Protein AF-A0A382RCM5-F1 (afdb_monomer_lite)

pLDDT: mean 87.97, std 15.4, range [29.25, 98.56]

Foldseek 3Di:
DDDDPDPDDPDPQSDDDPDQADAACVRTGDPPDQWGFHDQPNDTATAGPPADDDSDPVVRNVVRVVVLVPFDDQEEAEEGGCRRVSHPDLAPHAYEYCDPRVQVRSVVRPRDRYDNDDLQPDDDDDDQGEYEADDAADRLSVLLNVLVDNHPHYHYDYDPVVRCVVRCVSNPVDDDDDDD

Secondary structure (DSSP, 8-state):
-PPPSSSS-SSGGGS--SSPPPB-TTS-B-SS-SEEEEEETTEEEEEETTS---S-HHHHHHHHHHHHHH--SSSEEEESTTGGGG-S-TTT-EEEES-HHHHHHHHHTT---EEE--TTTPPPP--SSEEEEE-SS--HHHHHHHHTSS---EEEE-S-HHHHHHHHTT-TT-------

Sequence (180 aa):
MIKSNTNYYLHNLLKPIKGNKILDYRFRTRIDEKYIPQYFNNNIVFQSFASFQQNNLKLSKLIRKFVKNNIKTNSIQAFGGESYLYSDNKKDTLCYSNSQSILSDIKYNGYENIKKVDYNKEKFFFTNDDIVLNLSKLNQNLIKQINNSCVNRIIIINCHHKDFWKKIKLLTNFKLMKRE

Structure (mmCIF, N/CA/C/O backbone):
data_AF-A0A382RCM5-F1
#
_entry.id   AF-A0A382RCM5-F1
#
loop_
_atom_site.group_PDB
_atom_site.id
_atom_site.type_symbol
_atom_site.label_atom_id
_atom_site.label_alt_id
_atom_site.label_comp_id
_atom_site.label_asym_id
_atom_site.label_entity_id
_atom_site.label_seq_id
_atom_site.pdbx_PDB_ins_code
_atom_site.Cartn_x
_atom_site.Cartn_y
_atom_site.Cartn_z
_atom_site.occupancy
_atom_site.B_iso_or_equiv
_atom_site.auth_seq_id
_atom_site.auth_comp_id
_atom_site.auth_asym_id
_atom_site.auth_atom_id
_atom_site.pdbx_PDB_model_num
ATOM 1 N N . MET A 1 1 ? 10.427 -20.084 -14.647 1.00 34.59 1 MET A N 1
ATOM 2 C CA . MET A 1 1 ? 11.791 -19.988 -15.203 1.00 34.59 1 MET A CA 1
ATOM 3 C C . MET A 1 1 ? 11.710 -20.444 -16.650 1.00 34.59 1 MET A C 1
ATOM 5 O O . MET A 1 1 ? 11.452 -21.617 -16.866 1.00 34.59 1 MET A O 1
ATOM 9 N N . ILE A 1 2 ? 11.796 -19.529 -17.617 1.00 30.45 2 ILE A N 1
ATOM 10 C CA . ILE A 1 2 ? 11.789 -19.890 -19.044 1.00 30.45 2 ILE A CA 1
ATOM 11 C C . ILE A 1 2 ? 13.244 -20.183 -19.420 1.00 30.45 2 ILE A C 1
ATOM 13 O O . ILE A 1 2 ? 14.091 -19.302 -19.282 1.00 30.45 2 ILE A O 1
ATOM 17 N N . LYS A 1 3 ? 13.546 -21.425 -19.809 1.00 29.25 3 LYS A N 1
ATOM 18 C CA . LYS A 1 3 ? 14.849 -21.800 -20.375 1.00 29.25 3 LYS A CA 1
ATOM 19 C C . LYS A 1 3 ? 14.771 -21.630 -21.894 1.00 29.25 3 LYS A C 1
ATOM 21 O O . LYS A 1 3 ? 13.837 -22.122 -22.516 1.00 29.25 3 LYS A O 1
ATOM 26 N N . SER A 1 4 ? 15.727 -20.900 -22.459 1.00 39.72 4 SER A N 1
ATOM 27 C CA . SER A 1 4 ? 15.957 -20.814 -23.904 1.00 39.72 4 SER A CA 1
ATOM 28 C C . SER A 1 4 ? 16.704 -22.068 -24.365 1.00 39.72 4 SER A C 1
ATOM 30 O O . SER A 1 4 ? 17.668 -22.457 -23.709 1.00 39.72 4 SER A O 1
ATOM 32 N N . ASN A 1 5 ? 16.282 -22.670 -25.482 1.00 44.03 5 ASN A N 1
ATOM 33 C CA . ASN A 1 5 ? 16.945 -23.823 -26.111 1.00 44.03 5 ASN A CA 1
ATOM 34 C C . ASN A 1 5 ? 18.168 -23.442 -26.965 1.00 44.03 5 ASN A C 1
ATOM 36 O O . ASN A 1 5 ? 18.802 -24.312 -27.553 1.00 44.03 5 ASN A O 1
ATOM 40 N N . THR A 1 6 ? 18.517 -22.158 -27.045 1.00 46.00 6 THR A N 1
ATOM 41 C CA . THR A 1 6 ? 19.684 -21.680 -27.793 1.00 46.00 6 THR A CA 1
ATOM 42 C C . THR A 1 6 ? 20.693 -21.025 -26.854 1.00 46.00 6 THR A C 1
ATOM 44 O O . THR A 1 6 ? 20.324 -20.168 -26.048 1.00 46.00 6 THR A O 1
ATOM 47 N N . ASN A 1 7 ? 21.976 -21.380 -27.005 1.00 49.25 7 ASN A N 1
ATOM 48 C CA . ASN A 1 7 ? 23.118 -20.797 -26.277 1.00 49.25 7 ASN A CA 1
ATOM 49 C C . ASN A 1 7 ? 23.446 -19.344 -26.685 1.00 49.25 7 ASN A C 1
ATOM 51 O O . ASN A 1 7 ? 24.403 -18.760 -26.181 1.00 49.25 7 ASN A O 1
ATOM 55 N N . TYR A 1 8 ? 22.660 -18.743 -27.581 1.00 48.12 8 TYR A N 1
ATOM 56 C CA . TYR A 1 8 ? 22.868 -17.387 -28.076 1.00 48.12 8 TYR A CA 1
ATOM 57 C C . TYR A 1 8 ? 21.843 -16.420 -27.481 1.00 48.12 8 TYR A C 1
ATOM 59 O O . TYR A 1 8 ? 20.631 -16.614 -27.591 1.00 48.12 8 TYR A O 1
ATOM 67 N N . TYR A 1 9 ? 22.339 -15.344 -26.868 1.00 52.31 9 TYR A N 1
ATOM 68 C CA . TYR A 1 9 ? 21.513 -14.224 -26.427 1.00 52.31 9 TYR A CA 1
ATOM 69 C C . TYR A 1 9 ? 21.199 -13.341 -27.637 1.00 52.31 9 TYR A C 1
ATOM 71 O O . TYR A 1 9 ? 21.994 -12.482 -28.002 1.00 52.31 9 TYR A O 1
ATOM 79 N N . LEU A 1 10 ? 20.033 -13.554 -28.251 1.00 56.31 10 LEU A N 1
ATOM 80 C CA . LEU A 1 10 ? 19.574 -12.839 -29.454 1.00 56.31 10 LEU A CA 1
ATOM 81 C C . LEU A 1 10 ? 19.446 -11.313 -29.274 1.00 56.31 10 LEU A C 1
ATOM 83 O O . LEU A 1 10 ? 19.325 -10.586 -30.251 1.00 56.31 10 LEU A O 1
ATOM 87 N N . HIS A 1 11 ? 19.456 -10.808 -28.036 1.00 59.81 11 HIS A N 1
ATOM 88 C CA . HIS A 1 11 ? 19.346 -9.381 -27.750 1.00 59.81 11 HIS A CA 1
ATOM 89 C C . HIS A 1 11 ? 20.005 -9.035 -26.407 1.00 59.81 11 HIS A C 1
ATOM 91 O O . HIS A 1 11 ? 19.917 -9.815 -25.456 1.00 59.81 11 HIS A O 1
ATOM 97 N N . ASN A 1 12 ? 20.601 -7.841 -26.276 1.00 61.66 12 ASN A N 1
ATOM 98 C CA . ASN A 1 12 ? 21.231 -7.391 -25.020 1.00 61.66 12 ASN A CA 1
ATOM 99 C C . ASN A 1 12 ? 20.261 -7.421 -23.819 1.00 61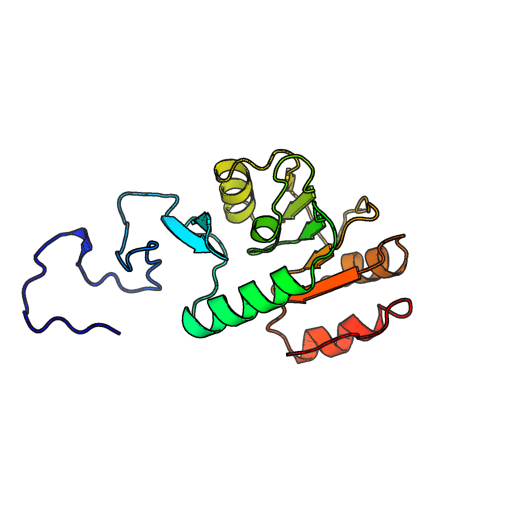.66 12 ASN A C 1
ATOM 101 O O . ASN A 1 12 ? 20.674 -7.738 -22.707 1.00 61.66 12 ASN A O 1
ATOM 105 N N . LEU A 1 13 ? 18.963 -7.189 -24.058 1.00 52.31 13 LEU A N 1
ATOM 106 C CA . LEU A 1 13 ? 17.892 -7.274 -23.046 1.00 52.31 13 LEU A CA 1
ATOM 107 C C . LEU A 1 13 ? 17.606 -8.711 -22.550 1.00 52.31 13 LEU A C 1
ATOM 109 O O . LEU A 1 13 ? 16.954 -8.891 -21.524 1.00 52.31 13 LEU A O 1
ATOM 113 N N . LEU A 1 14 ? 18.074 -9.739 -23.266 1.00 51.38 14 LEU A N 1
ATOM 114 C CA . LEU A 1 14 ? 17.893 -11.156 -22.920 1.00 51.38 14 LEU A CA 1
ATOM 115 C C . LEU A 1 14 ? 19.098 -11.742 -22.173 1.00 51.38 14 LEU A C 1
ATOM 117 O O . LEU A 1 14 ? 19.063 -12.910 -21.777 1.00 51.38 14 LEU A O 1
ATOM 121 N N . LYS A 1 15 ? 20.153 -10.947 -21.939 1.00 57.34 15 LYS A N 1
ATOM 122 C CA . LYS A 1 15 ? 21.323 -11.398 -21.180 1.00 57.34 15 LYS A CA 1
ATOM 123 C C . LYS A 1 15 ? 20.921 -11.816 -19.749 1.00 57.34 15 LYS A C 1
ATOM 125 O O . LYS A 1 15 ? 20.072 -11.186 -19.098 1.00 57.34 15 LYS A O 1
ATOM 130 N N . PRO A 1 16 ? 21.494 -12.901 -19.210 1.00 52.50 16 PRO A N 1
ATOM 131 C CA . PRO A 1 16 ? 21.267 -13.330 -17.842 1.00 52.50 16 PRO A CA 1
ATOM 132 C C . PRO A 1 16 ? 21.998 -12.379 -16.900 1.00 52.50 16 PRO A C 1
ATOM 134 O O . PRO A 1 16 ? 23.180 -12.522 -16.616 1.00 52.50 16 PRO A O 1
ATOM 137 N N . ILE A 1 17 ? 21.273 -11.383 -16.411 1.00 57.94 17 ILE A N 1
ATOM 138 C CA . ILE A 1 17 ? 21.715 -10.555 -15.294 1.00 57.94 17 ILE A CA 1
ATOM 139 C C . ILE A 1 17 ? 21.504 -11.367 -14.013 1.00 57.94 17 ILE A C 1
ATOM 141 O O . ILE A 1 17 ? 20.403 -11.878 -13.786 1.00 57.94 17 ILE A O 1
ATOM 145 N N . LYS A 1 18 ? 22.556 -11.512 -13.199 1.00 50.28 18 LYS A N 1
ATOM 146 C CA . LYS A 1 18 ? 22.451 -12.086 -11.851 1.00 50.28 18 LYS A CA 1
ATOM 147 C C . LYS A 1 18 ? 21.672 -11.110 -10.960 1.00 50.28 18 LYS A C 1
ATOM 149 O O . LYS A 1 18 ? 22.053 -9.951 -10.854 1.00 50.28 18 LYS A O 1
ATOM 154 N N . GLY A 1 19 ? 20.603 -11.585 -10.323 1.00 55.69 19 GLY A N 1
ATOM 155 C CA . GLY A 1 19 ? 19.758 -10.797 -9.418 1.00 55.69 19 GLY A CA 1
ATOM 156 C C . GLY A 1 19 ? 18.265 -11.004 -9.674 1.00 55.69 19 GLY A C 1
ATOM 157 O O . GLY A 1 19 ? 17.874 -11.702 -10.612 1.00 55.69 19 GLY A O 1
ATOM 158 N N . ASN A 1 20 ? 17.417 -10.401 -8.836 1.00 53.75 20 ASN A N 1
ATOM 159 C CA . ASN A 1 20 ? 15.980 -10.351 -9.105 1.00 53.75 20 ASN A CA 1
ATOM 160 C C . ASN A 1 20 ? 15.766 -9.610 -10.425 1.00 53.75 20 ASN A C 1
ATOM 162 O O . ASN A 1 20 ? 16.287 -8.518 -10.595 1.00 53.75 20 ASN A O 1
ATOM 166 N N . LYS A 1 21 ? 15.025 -10.192 -11.367 1.00 64.94 21 LYS A N 1
ATOM 167 C CA . LYS A 1 21 ? 14.633 -9.500 -12.597 1.00 64.94 21 LYS A CA 1
ATOM 168 C C . LYS A 1 21 ? 13.213 -9.003 -12.425 1.00 64.94 21 LYS A C 1
ATOM 170 O O . LYS A 1 21 ? 12.312 -9.807 -12.190 1.00 64.94 21 LYS A O 1
ATOM 175 N N . ILE A 1 22 ? 13.015 -7.702 -12.580 1.00 68.25 22 ILE A N 1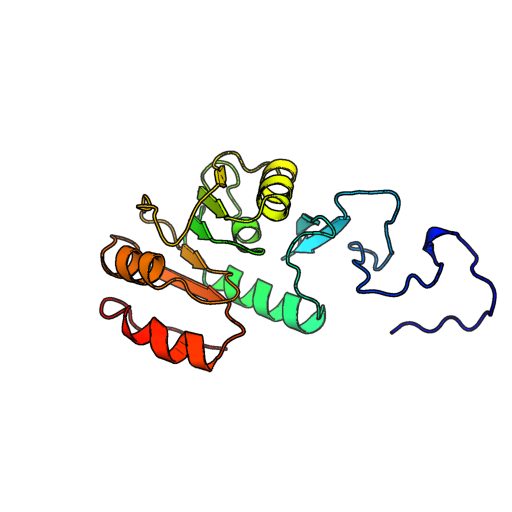
ATOM 176 C CA . ILE A 1 22 ? 11.669 -7.178 -12.761 1.00 68.25 22 ILE A CA 1
ATOM 177 C C . ILE A 1 22 ? 11.304 -7.387 -14.213 1.00 68.25 22 ILE A C 1
ATOM 179 O O . ILE A 1 22 ? 12.046 -7.010 -15.122 1.00 68.25 22 ILE A O 1
ATOM 183 N N . LEU A 1 23 ? 10.169 -8.040 -14.403 1.00 74.38 23 LEU A N 1
ATOM 184 C CA . LEU A 1 23 ? 9.604 -8.254 -15.713 1.00 74.38 23 LEU A CA 1
ATOM 185 C C . LEU A 1 23 ? 8.510 -7.224 -15.954 1.00 74.38 23 LEU A C 1
ATOM 187 O O . LEU A 1 23 ? 7.740 -6.906 -15.047 1.00 74.38 23 LEU A O 1
ATOM 191 N N . ASP A 1 24 ? 8.438 -6.729 -17.181 1.00 79.56 24 ASP A N 1
ATOM 192 C CA . ASP A 1 24 ? 7.311 -5.923 -17.610 1.00 79.56 24 ASP A CA 1
ATOM 193 C C . ASP A 1 24 ? 6.030 -6.769 -17.748 1.00 79.56 24 ASP A C 1
ATOM 195 O O . ASP A 1 24 ? 6.028 -7.997 -17.604 1.00 79.56 24 ASP A O 1
ATOM 199 N N . TYR A 1 25 ? 4.916 -6.113 -18.065 1.00 80.62 25 TYR A N 1
ATOM 200 C CA . TYR A 1 25 ? 3.615 -6.750 -18.291 1.00 80.62 25 TYR A CA 1
ATOM 201 C C . TYR A 1 25 ? 3.598 -7.790 -19.434 1.00 80.62 25 TYR A C 1
ATOM 203 O O . TYR A 1 25 ? 2.629 -8.540 -19.549 1.00 80.62 25 TYR A O 1
ATOM 211 N N . ARG A 1 26 ? 4.656 -7.868 -20.258 1.00 82.44 26 ARG A N 1
ATOM 212 C CA . ARG A 1 26 ? 4.872 -8.879 -21.312 1.00 82.44 26 ARG A CA 1
ATOM 213 C C . ARG A 1 26 ? 5.953 -9.901 -20.945 1.00 82.44 26 ARG A C 1
ATOM 215 O O . ARG A 1 26 ? 6.421 -10.633 -21.813 1.00 82.44 26 ARG A O 1
ATOM 222 N N . PHE A 1 27 ? 6.359 -9.959 -19.680 1.00 75.31 27 PHE A N 1
ATOM 223 C CA . PHE A 1 27 ? 7.406 -10.845 -19.170 1.00 75.31 27 PHE A CA 1
ATOM 224 C C . PHE A 1 27 ? 8.818 -10.566 -19.714 1.00 75.31 27 PHE A C 1
ATOM 226 O O . PHE A 1 27 ? 9.660 -11.466 -19.745 1.00 75.31 27 PHE A O 1
ATOM 233 N N . ARG A 1 28 ? 9.104 -9.323 -20.117 1.00 76.62 28 ARG A N 1
ATOM 234 C CA . ARG A 1 28 ? 10.414 -8.899 -20.640 1.00 76.62 28 ARG A CA 1
ATOM 235 C C . ARG A 1 28 ? 11.222 -8.176 -19.571 1.00 76.62 28 ARG A C 1
ATOM 237 O O . ARG A 1 28 ? 10.673 -7.447 -18.754 1.00 76.62 28 ARG A O 1
ATOM 244 N N . THR A 1 29 ? 12.542 -8.335 -19.594 1.00 72.50 29 THR A N 1
ATOM 245 C CA . THR A 1 29 ? 13.438 -7.511 -18.772 1.00 72.50 29 THR A CA 1
ATOM 246 C C . THR A 1 29 ? 13.661 -6.166 -19.461 1.00 72.50 29 THR A C 1
ATOM 248 O O . THR A 1 29 ? 14.056 -6.127 -20.625 1.00 72.50 29 THR A O 1
ATOM 251 N N . ARG A 1 30 ? 13.412 -5.072 -18.740 1.00 71.19 30 ARG A N 1
ATOM 252 C CA . ARG A 1 30 ? 13.645 -3.695 -19.191 1.00 71.19 30 ARG A CA 1
ATOM 253 C C . ARG A 1 30 ? 14.838 -3.149 -18.408 1.00 71.19 30 ARG A C 1
ATOM 255 O O . ARG A 1 30 ? 14.725 -2.918 -17.210 1.00 71.19 30 ARG A O 1
ATOM 262 N N . ILE A 1 31 ? 15.999 -3.059 -19.051 1.00 70.38 31 ILE A N 1
ATOM 263 C CA . ILE A 1 31 ? 17.223 -2.466 -18.460 1.00 70.38 31 ILE A CA 1
ATOM 264 C C . ILE A 1 31 ? 17.450 -1.027 -18.927 1.00 70.38 31 ILE A C 1
ATOM 266 O O . ILE A 1 31 ? 18.301 -0.325 -18.397 1.00 70.38 31 ILE A O 1
ATOM 270 N N . ASP A 1 32 ? 16.687 -0.623 -19.933 1.00 74.94 32 ASP A N 1
ATOM 271 C CA . ASP A 1 32 ? 16.645 0.685 -20.568 1.00 74.94 32 ASP A CA 1
ATOM 272 C C . ASP A 1 32 ? 15.754 1.682 -19.814 1.00 74.94 32 ASP A C 1
ATOM 274 O O . ASP A 1 32 ? 15.850 2.886 -20.029 1.00 74.94 32 ASP A O 1
ATOM 278 N N . GLU A 1 33 ? 14.904 1.199 -18.906 1.00 80.00 33 GLU A N 1
ATOM 279 C CA . GLU A 1 33 ? 13.921 2.019 -18.205 1.00 80.00 33 GLU A CA 1
ATOM 280 C C . GLU A 1 33 ? 14.109 1.954 -16.692 1.00 80.00 33 GLU A C 1
ATOM 282 O O . GLU A 1 33 ? 14.311 0.892 -16.105 1.00 80.00 33 GLU A O 1
ATOM 287 N N . LYS A 1 34 ? 13.980 3.110 -16.033 1.00 86.44 34 LYS A N 1
ATOM 288 C CA . LYS A 1 34 ? 13.948 3.180 -14.568 1.00 86.44 34 LYS A CA 1
ATOM 289 C C . LYS A 1 34 ? 12.629 2.654 -13.999 1.00 86.44 34 LYS A C 1
ATOM 291 O O . LYS A 1 34 ? 12.639 2.020 -12.946 1.00 86.44 34 LYS A O 1
ATOM 296 N N . TYR A 1 35 ? 11.512 2.950 -14.665 1.00 90.81 35 TYR A N 1
ATOM 297 C CA . TYR A 1 35 ? 10.160 2.609 -14.229 1.00 90.81 35 TYR A CA 1
ATOM 298 C C . TYR A 1 35 ? 9.587 1.528 -15.137 1.00 90.81 35 TYR A C 1
ATOM 300 O O . TYR A 1 35 ? 9.300 1.779 -16.303 1.00 90.81 35 TYR A O 1
ATOM 308 N N . ILE A 1 36 ? 9.431 0.320 -14.604 1.00 89.75 36 ILE A N 1
ATOM 309 C CA . ILE A 1 36 ? 9.037 -0.844 -15.390 1.00 89.75 36 ILE A CA 1
ATOM 310 C C . ILE A 1 36 ? 7.512 -0.973 -15.376 1.00 89.75 36 ILE A C 1
ATOM 312 O O . ILE A 1 36 ? 6.932 -1.020 -14.285 1.00 89.75 36 ILE A O 1
ATOM 316 N N . PRO A 1 37 ? 6.846 -1.051 -16.544 1.00 91.00 37 PRO A N 1
ATOM 317 C CA . PRO A 1 37 ? 5.400 -1.207 -16.605 1.00 91.00 37 PRO A CA 1
ATOM 318 C C . PRO A 1 37 ? 4.987 -2.626 -16.203 1.00 91.00 37 PRO A C 1
ATOM 320 O O . PRO A 1 37 ? 5.420 -3.604 -16.809 1.00 91.00 37 PRO A O 1
ATOM 323 N N . GLN A 1 38 ? 4.107 -2.753 -15.217 1.00 88.56 38 GLN A N 1
ATOM 324 C CA . GLN A 1 38 ? 3.618 -4.010 -14.659 1.00 88.56 38 GLN A CA 1
ATOM 325 C C . GLN A 1 38 ? 2.100 -4.083 -14.673 1.00 88.56 38 GLN A C 1
ATOM 327 O O . GLN A 1 38 ? 1.409 -3.071 -14.628 1.00 88.56 38 GLN A O 1
ATOM 332 N N . TYR A 1 39 ? 1.583 -5.310 -14.670 1.00 89.75 39 TYR A N 1
ATOM 333 C CA . TYR A 1 39 ? 0.155 -5.557 -14.534 1.00 89.75 39 TYR A CA 1
ATOM 334 C C . TYR A 1 39 ? -0.258 -5.584 -13.058 1.00 89.75 39 TYR A C 1
ATOM 336 O O 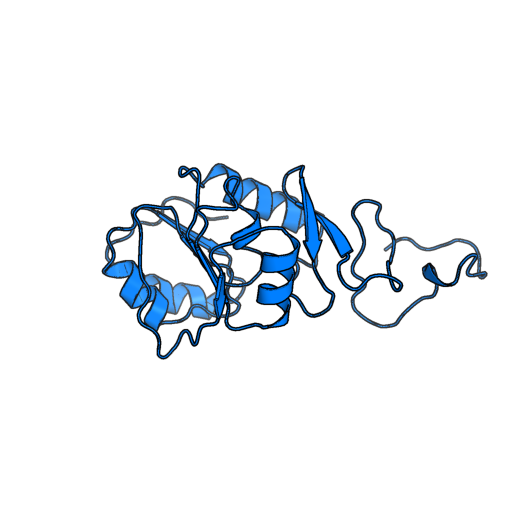. TYR A 1 39 ? 0.238 -6.407 -12.279 1.00 89.75 39 TYR A O 1
ATOM 344 N N . PHE A 1 40 ? -1.205 -4.732 -12.680 1.00 92.62 40 PHE A N 1
ATOM 345 C CA . PHE A 1 40 ? -1.756 -4.638 -11.332 1.00 92.62 40 PHE A CA 1
ATOM 346 C C . PHE A 1 40 ? -3.278 -4.499 -11.410 1.00 92.62 40 PHE A C 1
ATOM 348 O O . PHE A 1 40 ? -3.776 -3.464 -11.833 1.00 92.62 40 PHE A O 1
ATOM 355 N N . ASN A 1 41 ? -4.020 -5.548 -11.033 1.00 91.19 41 ASN A N 1
ATOM 356 C CA . ASN A 1 41 ? -5.491 -5.581 -11.086 1.00 91.19 41 ASN A CA 1
ATOM 357 C C . ASN A 1 41 ? -6.077 -5.004 -12.386 1.00 91.19 41 ASN A C 1
ATOM 359 O O . ASN A 1 41 ? -6.885 -4.086 -12.363 1.00 91.19 41 ASN A O 1
ATOM 363 N N . ASN A 1 42 ? -5.650 -5.551 -13.519 1.00 87.44 42 ASN A N 1
ATOM 364 C CA . ASN A 1 42 ? -6.061 -5.133 -14.859 1.00 87.44 42 ASN A CA 1
ATOM 365 C C . ASN A 1 42 ? -5.552 -3.774 -15.353 1.00 87.44 42 ASN A C 1
ATOM 367 O O . ASN A 1 42 ? -5.788 -3.435 -16.509 1.00 87.44 42 ASN A O 1
ATOM 371 N N . ASN A 1 43 ? -4.761 -3.065 -14.548 1.00 90.81 43 ASN A N 1
ATOM 372 C CA . ASN A 1 43 ? -4.138 -1.800 -14.918 1.00 90.81 43 ASN A CA 1
ATOM 373 C C . ASN A 1 43 ? -2.642 -1.963 -15.191 1.00 90.81 43 ASN A C 1
ATOM 375 O O . ASN A 1 43 ? -1.975 -2.825 -14.611 1.00 90.81 43 ASN A O 1
ATOM 379 N N . ILE A 1 44 ? -2.107 -1.099 -16.055 1.00 92.12 44 ILE A N 1
ATOM 380 C CA . ILE A 1 44 ? -0.661 -0.927 -16.206 1.00 92.12 44 ILE A CA 1
ATOM 381 C C . ILE A 1 44 ? -0.204 0.132 -15.205 1.00 92.12 44 ILE A C 1
ATOM 383 O O . ILE A 1 44 ? -0.722 1.247 -15.182 1.00 92.12 44 ILE A O 1
ATOM 387 N N . VAL A 1 45 ? 0.769 -0.238 -14.381 1.00 93.88 45 VAL A N 1
ATOM 388 C CA . VAL A 1 45 ? 1.380 0.614 -13.356 1.00 93.88 45 VAL A CA 1
ATOM 389 C C . VAL A 1 45 ? 2.888 0.580 -13.516 1.00 93.88 45 VAL A C 1
ATOM 391 O O . VAL A 1 45 ? 3.428 -0.356 -14.094 1.00 93.88 45 VAL A O 1
ATOM 394 N N . PHE A 1 46 ? 3.587 1.574 -12.997 1.00 93.69 46 PHE A N 1
ATOM 395 C CA . PHE A 1 46 ? 5.017 1.735 -13.232 1.00 93.69 46 PHE A CA 1
ATOM 396 C C . PHE A 1 46 ? 5.790 1.645 -11.920 1.00 93.69 46 PHE A C 1
ATOM 398 O O . PHE A 1 46 ? 5.546 2.422 -11.002 1.00 93.69 46 PHE A O 1
ATOM 405 N N . GLN A 1 47 ? 6.719 0.698 -11.808 1.00 92.06 47 GLN A N 1
ATOM 406 C CA . GLN A 1 47 ? 7.491 0.492 -10.578 1.00 92.06 47 GLN A CA 1
ATOM 407 C C . GLN A 1 47 ? 8.980 0.404 -10.881 1.00 92.06 47 GLN A C 1
ATOM 409 O O . GLN A 1 47 ? 9.391 -0.224 -11.858 1.00 92.06 47 GLN A O 1
ATOM 414 N N . SER A 1 48 ? 9.802 1.013 -10.034 1.00 89.88 48 SER A N 1
ATOM 415 C CA . SER A 1 48 ? 11.253 0.991 -10.199 1.00 89.88 48 SER A CA 1
ATOM 416 C C . SER A 1 48 ? 11.905 -0.206 -9.518 1.00 89.88 48 SER A C 1
ATOM 418 O O . SER A 1 48 ? 11.345 -0.828 -8.612 1.00 89.88 48 SER A O 1
ATOM 420 N N . PHE A 1 49 ? 13.131 -0.521 -9.942 1.00 84.06 49 PHE A N 1
ATOM 421 C CA . PHE A 1 49 ? 13.892 -1.649 -9.398 1.00 84.06 49 PHE A CA 1
ATOM 422 C C . PHE A 1 49 ? 14.191 -1.558 -7.908 1.00 84.06 49 PHE A C 1
ATOM 424 O O . PHE A 1 49 ? 14.233 -2.566 -7.210 1.00 84.06 49 PHE A O 1
ATOM 431 N N . ALA A 1 50 ? 14.353 -0.338 -7.413 1.00 85.56 50 ALA A N 1
ATOM 432 C CA . ALA A 1 50 ? 14.624 -0.076 -6.010 1.00 85.56 50 ALA A CA 1
ATOM 433 C C . ALA A 1 50 ? 13.366 -0.124 -5.121 1.00 85.56 50 ALA A C 1
ATOM 435 O O . ALA A 1 50 ? 13.468 0.087 -3.910 1.00 85.56 50 ALA A O 1
ATOM 436 N N . SER A 1 51 ? 12.178 -0.337 -5.687 1.00 87.38 51 SER A N 1
ATOM 437 C CA . SER A 1 51 ? 10.925 -0.395 -4.932 1.00 87.38 51 SER A CA 1
ATOM 438 C C . SER A 1 51 ? 10.544 -1.820 -4.560 1.00 87.38 51 SER A C 1
ATOM 440 O O . SER A 1 51 ? 10.876 -2.780 -5.251 1.00 87.38 51 SER A O 1
ATOM 442 N N . PHE A 1 52 ? 9.803 -1.956 -3.458 1.00 85.56 52 PHE A N 1
ATOM 443 C CA . PHE A 1 52 ? 9.218 -3.237 -3.078 1.00 85.56 52 PHE A CA 1
ATOM 444 C C . PHE A 1 52 ? 8.230 -3.714 -4.145 1.00 85.56 52 PHE A C 1
ATOM 446 O O . PHE A 1 52 ? 7.380 -2.943 -4.596 1.00 85.56 52 PHE A O 1
ATOM 453 N N . GLN A 1 53 ? 8.324 -4.997 -4.492 1.00 82.75 53 GLN A N 1
ATOM 454 C CA . GLN A 1 53 ? 7.444 -5.657 -5.446 1.00 82.75 53 GLN A CA 1
ATOM 455 C C . GLN A 1 53 ? 7.172 -7.088 -5.006 1.00 82.75 53 GLN A C 1
ATOM 457 O O . GLN A 1 53 ? 8.047 -7.766 -4.456 1.00 82.75 53 GLN A O 1
ATOM 462 N N . GLN A 1 54 ? 5.965 -7.567 -5.288 1.00 83.69 54 GLN A N 1
ATOM 463 C CA . GLN A 1 54 ? 5.643 -8.975 -5.083 1.00 83.69 54 GLN A CA 1
ATOM 464 C C . GLN A 1 54 ? 6.449 -9.846 -6.059 1.00 83.69 54 GLN A C 1
ATOM 466 O O . GLN A 1 54 ? 6.330 -9.712 -7.276 1.00 83.69 54 GLN A O 1
ATOM 471 N N . ASN A 1 55 ? 7.255 -10.767 -5.532 1.00 81.69 55 ASN A N 1
ATOM 472 C CA . ASN A 1 55 ? 8.183 -11.575 -6.333 1.00 81.69 55 ASN A CA 1
ATOM 473 C C . ASN A 1 55 ? 7.536 -12.807 -6.997 1.00 81.69 55 ASN A C 1
ATOM 475 O O . ASN A 1 55 ? 8.119 -13.396 -7.908 1.00 81.69 55 ASN A O 1
ATOM 479 N N . ASN A 1 56 ? 6.339 -13.209 -6.562 1.00 84.81 56 ASN A N 1
ATOM 480 C CA . ASN A 1 56 ? 5.604 -14.339 -7.120 1.00 84.81 56 ASN A CA 1
ATOM 481 C C . ASN A 1 56 ? 4.367 -13.849 -7.875 1.00 84.81 56 ASN A C 1
ATOM 483 O O . ASN A 1 56 ? 3.399 -13.411 -7.264 1.00 84.81 56 ASN A O 1
ATOM 487 N N . LEU A 1 57 ? 4.376 -13.978 -9.203 1.00 82.31 57 LEU A N 1
ATOM 488 C CA . LEU A 1 57 ? 3.306 -13.486 -10.077 1.00 82.31 57 LEU A CA 1
ATOM 489 C C . LEU A 1 57 ? 1.928 -14.110 -9.801 1.00 82.31 57 LEU A C 1
ATOM 491 O O . LEU A 1 57 ? 0.906 -13.438 -9.923 1.00 82.31 57 LEU A O 1
ATOM 495 N N . LYS A 1 58 ? 1.874 -15.412 -9.498 1.00 86.94 58 LYS A N 1
ATOM 496 C CA . LYS A 1 58 ? 0.595 -16.100 -9.272 1.00 86.94 58 LYS A CA 1
ATOM 497 C C . LYS A 1 58 ? -0.019 -15.636 -7.954 1.00 86.94 58 LYS A C 1
ATOM 499 O O . LYS A 1 58 ? -1.176 -15.231 -7.932 1.00 86.94 58 LYS A O 1
ATOM 504 N N . LEU A 1 59 ? 0.782 -15.631 -6.887 1.00 89.44 59 LEU A N 1
ATOM 505 C CA . LEU A 1 59 ? 0.347 -15.170 -5.568 1.00 89.44 59 LEU A CA 1
ATOM 506 C C . LEU A 1 59 ? 0.043 -13.672 -5.563 1.00 89.44 59 LEU A C 1
ATOM 508 O O . LEU A 1 59 ? -0.951 -13.263 -4.974 1.00 89.44 59 LEU A O 1
ATOM 512 N N . SER A 1 60 ? 0.833 -12.858 -6.267 1.00 90.25 60 SER A N 1
ATOM 513 C CA . SER A 1 60 ? 0.597 -11.416 -6.337 1.00 90.25 60 SER A CA 1
ATOM 514 C C . SER A 1 60 ? -0.758 -11.100 -6.958 1.00 90.25 60 SER A C 1
ATOM 516 O O . SER A 1 60 ? -1.473 -10.261 -6.426 1.00 90.25 60 SER A O 1
ATOM 518 N N . LYS A 1 61 ? -1.171 -11.809 -8.016 1.00 91.62 61 LYS A N 1
ATOM 519 C CA . LYS A 1 61 ? -2.512 -11.651 -8.604 1.00 91.62 61 LYS A CA 1
ATOM 520 C C . LYS A 1 61 ? -3.628 -11.984 -7.610 1.00 91.62 61 LYS A C 1
ATOM 522 O O . LYS A 1 61 ? -4.614 -11.255 -7.561 1.00 91.62 61 LYS A O 1
ATOM 527 N N . LEU A 1 62 ? -3.468 -13.045 -6.815 1.00 94.19 62 LEU A N 1
ATOM 528 C CA . LEU A 1 62 ? -4.452 -13.436 -5.800 1.00 94.19 62 LEU A CA 1
ATOM 529 C C . LEU A 1 62 ? -4.539 -12.401 -4.675 1.00 94.19 62 LEU A C 1
ATOM 531 O O . LEU A 1 62 ? -5.622 -11.880 -4.422 1.00 94.19 62 LEU A O 1
ATOM 535 N N . ILE A 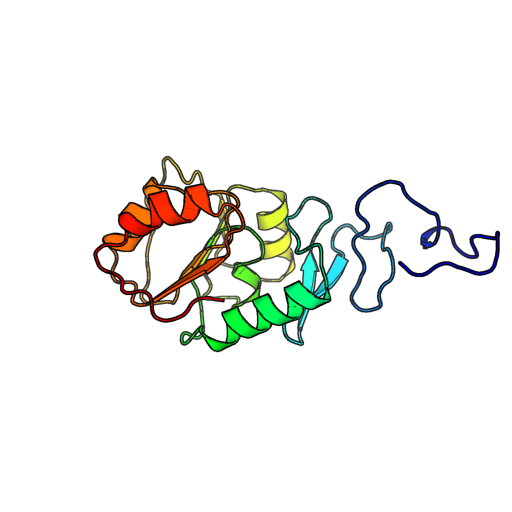1 63 ? -3.397 -12.026 -4.086 1.00 94.62 63 ILE A N 1
ATOM 536 C CA . ILE A 1 63 ? -3.319 -11.000 -3.034 1.00 94.62 63 ILE A CA 1
ATOM 537 C C . ILE A 1 63 ? -3.918 -9.689 -3.541 1.00 94.62 63 ILE A C 1
ATOM 539 O O . ILE A 1 63 ? -4.755 -9.085 -2.871 1.00 94.62 63 ILE A O 1
ATOM 543 N N . ARG A 1 64 ? -3.526 -9.257 -4.745 1.00 95.62 64 ARG A N 1
ATOM 544 C CA . ARG A 1 64 ? -3.969 -7.975 -5.290 1.00 95.62 64 ARG A CA 1
ATOM 545 C C . ARG A 1 64 ? -5.480 -7.954 -5.536 1.00 95.62 64 ARG A C 1
ATOM 547 O O . ARG A 1 64 ? -6.135 -6.965 -5.198 1.00 95.62 64 ARG A O 1
ATOM 554 N N . LYS A 1 65 ? -6.044 -9.047 -6.062 1.00 95.69 65 LYS A N 1
ATOM 555 C CA . LYS A 1 65 ? -7.494 -9.200 -6.250 1.00 95.69 65 LYS A CA 1
ATOM 556 C C . LYS A 1 65 ? -8.230 -9.228 -4.909 1.00 95.69 65 LYS A C 1
ATOM 558 O O . LYS A 1 65 ? -9.243 -8.549 -4.759 1.00 95.69 65 LYS A O 1
ATOM 563 N N . PHE A 1 66 ? -7.710 -9.970 -3.931 1.00 96.19 66 PHE A N 1
ATOM 564 C CA . PHE A 1 66 ? -8.293 -10.054 -2.593 1.00 96.19 66 PHE A CA 1
ATOM 565 C C . PHE A 1 66 ? -8.353 -8.682 -1.917 1.00 96.19 66 PHE A C 1
ATOM 567 O O . PHE A 1 66 ? -9.415 -8.272 -1.452 1.00 96.19 66 PHE A O 1
ATOM 574 N N . VAL A 1 67 ? -7.242 -7.941 -1.904 1.00 97.12 67 VAL A N 1
ATOM 575 C CA . VAL A 1 67 ? -7.184 -6.597 -1.308 1.00 97.12 67 VAL A CA 1
ATOM 576 C C . VAL A 1 67 ? -8.182 -5.671 -1.996 1.00 97.12 67 VAL A C 1
ATOM 578 O O . VAL A 1 67 ? -9.008 -5.063 -1.317 1.00 97.12 67 VAL A O 1
ATOM 581 N N . LYS A 1 68 ? -8.185 -5.633 -3.335 1.00 96.19 68 LYS A N 1
ATOM 582 C CA . LYS A 1 68 ? -9.084 -4.762 -4.103 1.00 96.19 68 LYS A CA 1
ATOM 583 C C . LYS A 1 68 ? -10.560 -5.027 -3.813 1.00 96.19 68 LYS A C 1
ATOM 585 O O . LYS A 1 68 ? -11.309 -4.084 -3.595 1.00 96.19 68 LYS A O 1
ATOM 590 N N . ASN A 1 69 ? -10.967 -6.292 -3.735 1.00 95.81 69 ASN A N 1
ATOM 591 C CA . ASN A 1 69 ? -12.361 -6.664 -3.469 1.00 95.81 69 ASN A CA 1
ATOM 592 C C . ASN A 1 69 ? -12.853 -6.267 -2.063 1.00 95.81 69 ASN A C 1
ATOM 594 O O . ASN A 1 69 ? -14.066 -6.201 -1.820 1.00 95.81 69 ASN A O 1
ATOM 598 N N . ASN A 1 70 ? -11.931 -6.044 -1.122 1.00 96.56 70 ASN A N 1
ATOM 599 C CA . ASN A 1 70 ? -12.256 -5.673 0.253 1.00 96.56 70 ASN A CA 1
ATOM 600 C C . ASN A 1 70 ? -12.219 -4.157 0.508 1.00 96.56 70 ASN A C 1
ATOM 602 O O . ASN A 1 70 ? -12.731 -3.740 1.544 1.00 96.56 70 ASN A O 1
ATOM 606 N N . ILE A 1 71 ? -11.700 -3.352 -0.424 1.00 96.88 71 ILE A N 1
ATOM 607 C CA . ILE A 1 71 ? -11.823 -1.887 -0.387 1.00 96.88 71 ILE A CA 1
ATOM 608 C C . ILE A 1 71 ? -13.260 -1.502 -0.757 1.00 96.88 71 ILE A C 1
ATOM 610 O O . ILE A 1 71 ? -13.854 -2.097 -1.662 1.00 96.88 71 ILE A O 1
ATOM 614 N N . LYS A 1 72 ? -13.841 -0.544 -0.031 1.00 96.19 72 LYS A N 1
ATOM 615 C CA . LYS A 1 72 ? -15.205 -0.024 -0.239 1.00 96.19 72 LYS A CA 1
ATOM 616 C C . LYS A 1 72 ? -15.259 1.482 -0.467 1.00 96.19 72 LYS A C 1
ATOM 618 O O . LYS A 1 72 ? -16.327 1.985 -0.794 1.00 96.19 72 LYS A O 1
ATOM 623 N N . THR A 1 73 ? -14.149 2.185 -0.291 1.00 95.75 73 THR A N 1
ATOM 624 C CA . THR A 1 73 ? -14.039 3.623 -0.553 1.00 95.75 73 THR A CA 1
ATOM 625 C C . THR A 1 73 ? -13.394 3.876 -1.918 1.00 95.75 73 THR A C 1
ATOM 627 O O . THR A 1 73 ? -12.663 3.031 -2.435 1.00 95.75 73 THR A O 1
ATOM 630 N N . ASN A 1 74 ? -13.688 5.029 -2.530 1.00 91.00 74 ASN A N 1
ATOM 631 C CA . ASN A 1 74 ? -13.167 5.384 -3.861 1.00 91.00 74 ASN A CA 1
ATOM 632 C C . ASN A 1 74 ? -11.678 5.773 -3.821 1.00 91.00 74 ASN A C 1
ATOM 634 O O . ASN A 1 74 ? -10.932 5.512 -4.766 1.00 91.00 74 ASN A O 1
ATOM 638 N N . SER A 1 75 ? -11.258 6.390 -2.719 1.00 95.00 75 SER A N 1
ATOM 639 C CA . SER A 1 75 ? -9.871 6.657 -2.338 1.00 95.00 75 SER A CA 1
ATOM 640 C C . SER A 1 75 ? -9.479 5.782 -1.152 1.00 95.00 75 SER A C 1
ATOM 642 O O . SER A 1 75 ? -10.322 5.161 -0.500 1.00 95.00 75 SER A O 1
ATOM 644 N N . ILE A 1 76 ? -8.180 5.718 -0.876 1.00 97.88 76 ILE A N 1
ATOM 645 C CA . ILE A 1 76 ? -7.636 5.034 0.297 1.00 97.88 76 ILE A CA 1
ATOM 646 C C . ILE A 1 76 ? -6.588 5.913 0.970 1.00 97.88 76 ILE A C 1
ATOM 648 O O . ILE A 1 76 ? -6.039 6.843 0.375 1.00 97.88 76 ILE A O 1
ATOM 652 N N . GLN A 1 77 ? -6.234 5.537 2.191 1.00 98.31 77 GLN A N 1
ATOM 653 C CA . GLN A 1 77 ? -5.002 5.979 2.827 1.00 98.31 77 GLN A CA 1
ATOM 654 C C . GLN A 1 77 ? -3.983 4.841 2.762 1.00 98.31 77 GLN A C 1
ATOM 656 O O . GLN A 1 77 ? -4.132 3.790 3.393 1.00 98.31 77 GLN A O 1
ATOM 661 N N . ALA A 1 78 ? -2.956 5.035 1.945 1.00 98.31 78 ALA A N 1
ATOM 662 C CA . ALA A 1 78 ? -2.012 4.004 1.557 1.00 98.31 78 ALA A C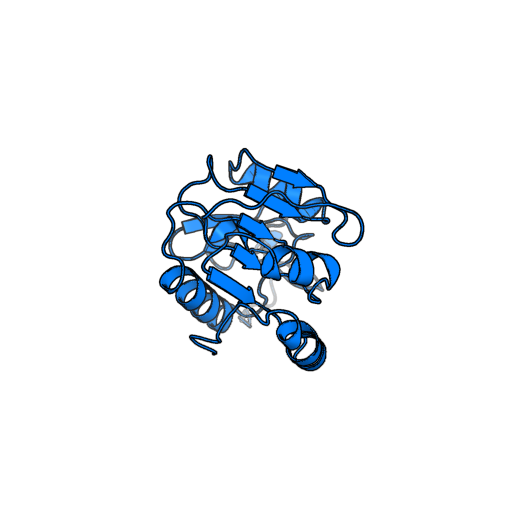A 1
ATOM 663 C C . ALA A 1 78 ? -0.688 4.148 2.318 1.00 98.31 78 ALA A C 1
ATOM 665 O O . ALA A 1 78 ? -0.074 5.215 2.311 1.00 98.31 78 ALA A O 1
ATOM 666 N N . PHE A 1 79 ? -0.219 3.071 2.951 1.00 98.25 79 PHE A N 1
ATOM 667 C CA . PHE A 1 79 ? 1.025 3.058 3.723 1.00 98.25 79 PHE A CA 1
ATOM 668 C C . PHE A 1 79 ? 2.014 2.020 3.181 1.00 98.25 79 PHE A C 1
ATOM 670 O O . PHE A 1 79 ? 1.833 0.811 3.353 1.00 98.25 79 PHE A O 1
ATOM 677 N N . GLY A 1 80 ? 3.102 2.512 2.583 1.00 95.50 80 GLY A N 1
ATOM 678 C CA . GLY A 1 80 ? 4.249 1.723 2.129 1.00 95.50 80 GLY A CA 1
ATOM 679 C C . GLY A 1 80 ? 3.980 0.786 0.945 1.00 95.50 80 GLY A C 1
ATOM 680 O O . GLY A 1 80 ? 2.863 0.671 0.444 1.00 95.50 80 GLY A O 1
ATOM 681 N N . GLY A 1 81 ? 5.032 0.109 0.484 1.00 91.81 81 GLY A N 1
ATOM 682 C CA . GLY A 1 81 ? 4.968 -0.925 -0.555 1.00 91.81 81 GLY A CA 1
ATOM 683 C C . GLY A 1 81 ? 4.133 -0.560 -1.790 1.00 91.81 81 GLY A C 1
ATOM 684 O O . GLY A 1 81 ? 4.168 0.559 -2.294 1.00 91.81 81 GLY A O 1
ATOM 685 N N . GLU A 1 82 ? 3.356 -1.538 -2.256 1.00 94.25 82 GLU A N 1
ATOM 686 C CA . GLU A 1 82 ? 2.407 -1.413 -3.375 1.00 94.25 82 GLU A CA 1
ATOM 687 C C . GLU A 1 82 ? 1.028 -0.867 -2.945 1.00 94.25 82 GLU A C 1
ATOM 689 O O . GLU A 1 82 ? 0.075 -0.962 -3.709 1.00 94.25 82 GLU A O 1
ATOM 694 N N . SER A 1 83 ? 0.870 -0.366 -1.711 1.00 97.12 83 SER A N 1
ATOM 695 C CA . SER A 1 83 ? -0.461 -0.048 -1.155 1.00 97.12 83 SER A CA 1
ATOM 696 C C . SER A 1 83 ? -1.232 0.993 -1.975 1.00 97.12 83 SER A C 1
ATOM 698 O O . SER A 1 83 ? -2.433 0.850 -2.174 1.00 97.12 83 SER A O 1
ATOM 700 N N . TYR A 1 84 ? -0.542 2.008 -2.494 1.00 97.00 84 TYR A N 1
ATOM 701 C CA . TYR A 1 84 ? -1.159 3.103 -3.244 1.00 97.00 84 TYR A CA 1
ATOM 702 C C . TYR A 1 84 ? -1.850 2.626 -4.528 1.00 97.00 84 TYR A C 1
ATOM 704 O O . TYR A 1 84 ? -2.887 3.160 -4.900 1.00 97.00 84 TYR A O 1
ATOM 712 N N . LEU A 1 85 ? -1.332 1.561 -5.150 1.00 96.56 85 LEU A N 1
ATOM 713 C CA . LEU A 1 85 ? -1.820 1.011 -6.417 1.00 96.56 85 LEU A CA 1
ATOM 714 C C . LEU A 1 85 ? -3.220 0.389 -6.329 1.00 96.56 85 LEU A C 1
ATOM 716 O O . LEU A 1 85 ? -3.806 0.058 -7.358 1.00 96.56 85 LEU A O 1
ATOM 720 N N . TYR A 1 86 ? -3.757 0.199 -5.122 1.00 96.75 86 TYR A N 1
ATOM 721 C CA . TYR A 1 86 ? -5.105 -0.332 -4.931 1.00 96.75 86 TYR A CA 1
ATOM 722 C C . TYR A 1 86 ? -6.218 0.706 -5.104 1.00 96.75 86 TYR A C 1
ATOM 724 O O . TYR A 1 86 ? -7.387 0.318 -5.206 1.00 96.75 86 TYR A O 1
ATOM 732 N N . SER A 1 87 ? -5.874 1.993 -5.144 1.00 94.69 87 SER A N 1
ATOM 733 C CA . SER A 1 87 ? -6.845 3.063 -5.335 1.00 94.69 87 SER A CA 1
ATOM 734 C C . SER A 1 87 ? -7.233 3.251 -6.797 1.00 94.69 87 SER A C 1
ATOM 736 O O . SER A 1 87 ? -6.375 3.178 -7.676 1.00 94.69 87 SER A O 1
ATOM 738 N N . ASP A 1 88 ? -8.505 3.564 -7.047 1.00 88.75 88 ASP A N 1
ATOM 739 C CA . ASP A 1 88 ? -8.951 4.033 -8.367 1.00 88.75 88 ASP A CA 1
ATOM 740 C C . ASP A 1 88 ? -8.887 5.565 -8.480 1.00 88.75 88 ASP A C 1
ATOM 742 O O . ASP A 1 88 ? -8.792 6.100 -9.584 1.00 88.75 88 ASP A O 1
ATOM 746 N N . ASN A 1 89 ? -8.876 6.285 -7.350 1.00 94.50 89 ASN A N 1
ATOM 747 C CA . ASN A 1 89 ? -8.826 7.743 -7.315 1.00 94.50 89 ASN A CA 1
ATOM 748 C C . ASN A 1 89 ? -7.441 8.256 -6.893 1.00 94.50 89 ASN A C 1
ATOM 750 O O . ASN A 1 89 ? -7.152 8.456 -5.712 1.00 94.50 89 ASN A O 1
ATOM 754 N N . LYS A 1 90 ? -6.576 8.504 -7.878 1.00 95.25 90 LYS A N 1
ATOM 755 C CA . LYS A 1 90 ? -5.190 8.949 -7.646 1.00 95.25 90 LYS A CA 1
ATOM 756 C C . LYS A 1 90 ? -5.071 10.333 -7.002 1.00 95.25 90 LYS A C 1
ATOM 758 O O . LYS A 1 90 ? -4.082 10.582 -6.313 1.00 95.25 90 LYS A O 1
ATOM 763 N N . LYS A 1 91 ? -6.049 11.214 -7.232 1.00 95.06 91 LYS A N 1
ATOM 764 C CA . LYS A 1 91 ? -6.043 12.583 -6.704 1.00 95.06 91 LYS A CA 1
ATOM 765 C C . LYS A 1 91 ? -6.304 12.578 -5.208 1.00 95.06 91 LYS A C 1
ATOM 767 O O . LYS A 1 91 ? -5.486 13.085 -4.455 1.00 95.06 91 LYS A O 1
ATOM 772 N N . ASP A 1 92 ? -7.348 11.884 -4.768 1.00 95.44 92 ASP A N 1
ATOM 773 C CA . ASP A 1 92 ? -7.780 11.937 -3.364 1.00 95.44 92 ASP A CA 1
ATOM 774 C C . ASP A 1 92 ? -7.052 10.928 -2.455 1.00 95.44 92 ASP A C 1
ATOM 776 O O . ASP A 1 92 ? -7.177 10.965 -1.235 1.00 95.44 92 ASP A O 1
ATOM 780 N N . THR A 1 93 ? -6.242 10.031 -3.024 1.00 97.44 93 THR A N 1
ATOM 781 C CA . THR A 1 93 ? -5.507 9.016 -2.251 1.00 97.44 93 THR A CA 1
ATOM 782 C C . THR A 1 93 ? -4.312 9.602 -1.514 1.00 97.44 93 THR A C 1
ATOM 784 O O . THR A 1 93 ? -3.332 10.016 -2.135 1.00 97.44 93 THR A O 1
ATOM 787 N N . LEU A 1 94 ? -4.335 9.526 -0.182 1.00 97.94 94 LEU A N 1
ATOM 788 C CA . LEU A 1 94 ? -3.201 9.904 0.660 1.00 97.94 94 LEU A CA 1
ATOM 789 C C . LEU A 1 94 ? -2.164 8.777 0.693 1.00 97.94 94 LEU A C 1
ATOM 791 O O . LEU A 1 94 ? -2.444 7.675 1.163 1.00 97.94 94 LEU A O 1
ATOM 795 N N . CYS A 1 95 ? -0.948 9.058 0.231 1.00 98.25 95 CYS A N 1
ATOM 796 C CA . CYS A 1 95 ? 0.128 8.076 0.135 1.00 98.25 95 CYS A CA 1
ATOM 797 C C . CYS A 1 95 ? 1.268 8.394 1.109 1.00 98.25 95 CYS A C 1
ATOM 799 O O . CYS A 1 95 ? 1.939 9.416 0.974 1.00 98.25 95 CYS A O 1
ATOM 801 N N . TYR A 1 96 ? 1.549 7.480 2.035 1.00 98.25 96 TYR A N 1
ATOM 802 C CA . TYR A 1 96 ? 2.592 7.608 3.051 1.00 98.25 96 TYR A CA 1
ATOM 803 C C . TYR A 1 96 ? 3.703 6.573 2.845 1.00 98.25 96 TYR A C 1
ATOM 805 O O . TYR A 1 96 ? 3.454 5.364 2.858 1.00 98.25 96 TYR A O 1
ATOM 813 N N . SER A 1 97 ? 4.954 7.019 2.724 1.00 97.44 97 SER A N 1
ATOM 814 C CA . SER A 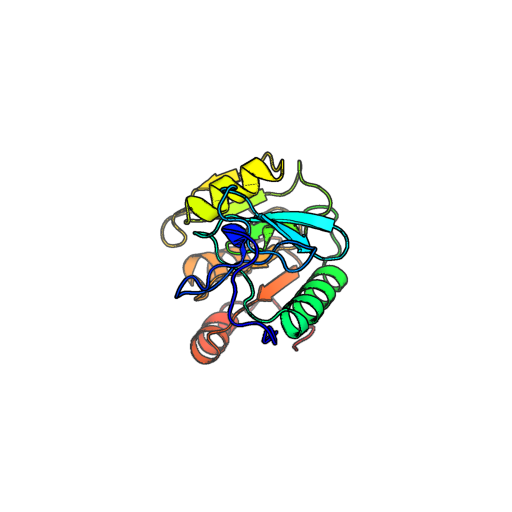1 97 ? 6.115 6.120 2.627 1.00 97.44 97 SER A CA 1
ATOM 815 C C . SER A 1 97 ? 7.373 6.738 3.232 1.00 97.44 97 SER A C 1
ATOM 817 O O . SER A 1 97 ? 7.632 7.926 3.068 1.00 97.44 97 SER A O 1
ATOM 819 N N . ASN A 1 98 ? 8.196 5.922 3.889 1.00 96.38 98 ASN A N 1
ATOM 820 C CA . ASN A 1 98 ? 9.551 6.309 4.292 1.00 96.38 98 ASN A CA 1
ATOM 821 C C . ASN A 1 98 ? 10.602 6.029 3.197 1.00 96.38 98 ASN A C 1
ATOM 823 O O . ASN A 1 98 ? 11.757 6.432 3.326 1.00 96.38 98 ASN A O 1
ATOM 827 N N . SER A 1 99 ? 10.218 5.340 2.116 1.00 96.25 99 SER A N 1
ATOM 828 C CA . SER A 1 99 ? 11.114 4.934 1.032 1.00 96.25 99 SER A CA 1
ATOM 829 C C . SER A 1 99 ? 11.057 5.896 -0.152 1.00 96.25 99 SER A C 1
ATOM 831 O O . SER A 1 99 ? 10.011 6.059 -0.783 1.00 96.25 99 SER A O 1
ATOM 833 N N . GLN A 1 100 ? 12.208 6.471 -0.508 1.00 96.38 100 GLN A N 1
ATOM 834 C CA . GLN A 1 100 ? 12.331 7.409 -1.626 1.00 96.38 100 GLN A CA 1
ATOM 835 C C . GLN A 1 100 ? 12.013 6.773 -2.988 1.00 96.38 100 GLN A C 1
ATOM 837 O O . GLN A 1 100 ? 11.450 7.450 -3.850 1.00 96.38 100 GLN A O 1
ATOM 842 N N . SER A 1 101 ? 12.343 5.492 -3.193 1.00 94.81 101 SER A N 1
ATOM 843 C CA . SER A 1 101 ? 12.019 4.785 -4.440 1.00 94.81 101 SER A CA 1
ATOM 844 C C . SER A 1 101 ? 10.508 4.654 -4.612 1.00 94.81 101 SER A C 1
ATOM 846 O O . SER A 1 101 ? 9.970 5.045 -5.643 1.00 94.81 101 SER A O 1
ATOM 848 N N . ILE A 1 102 ? 9.809 4.258 -3.547 1.00 96.12 102 ILE A N 1
ATOM 849 C CA . ILE A 1 102 ? 8.348 4.134 -3.543 1.00 96.12 102 ILE A CA 1
ATOM 850 C C . ILE A 1 102 ? 7.684 5.497 -3.763 1.00 96.12 102 ILE A C 1
ATOM 852 O O . ILE A 1 102 ? 6.780 5.601 -4.581 1.00 96.12 102 ILE A O 1
ATOM 856 N N . LEU A 1 103 ? 8.151 6.558 -3.095 1.00 97.62 103 LEU A N 1
ATOM 857 C CA . LEU A 1 103 ? 7.629 7.919 -3.304 1.00 97.62 103 LEU A CA 1
ATOM 858 C C . LEU A 1 103 ? 7.792 8.382 -4.758 1.00 97.62 103 LEU A C 1
ATOM 860 O O . LEU A 1 103 ? 6.902 9.023 -5.316 1.00 97.62 103 LEU A O 1
ATOM 864 N N . SER A 1 104 ? 8.919 8.032 -5.379 1.00 97.00 104 SER A N 1
ATOM 865 C CA . SER A 1 104 ? 9.190 8.354 -6.781 1.00 97.00 104 SER A CA 1
ATOM 866 C C . SER A 1 104 ? 8.259 7.590 -7.725 1.00 97.00 104 SER A C 1
ATOM 868 O O . SER A 1 104 ? 7.799 8.164 -8.710 1.00 97.00 104 SER A O 1
ATOM 870 N N . ASP A 1 105 ? 7.957 6.327 -7.420 1.00 96.38 105 ASP A N 1
ATOM 871 C CA . ASP A 1 105 ? 7.007 5.516 -8.187 1.00 96.38 105 ASP A CA 1
ATOM 872 C C . ASP A 1 105 ? 5.571 6.036 -8.030 1.00 96.38 105 ASP A C 1
ATOM 874 O O . ASP A 1 105 ? 4.861 6.174 -9.024 1.00 96.38 105 ASP A O 1
ATOM 878 N N . ILE A 1 106 ? 5.152 6.393 -6.809 1.00 97.31 106 ILE A N 1
ATOM 879 C CA . ILE A 1 106 ? 3.833 6.988 -6.538 1.00 97.31 106 ILE A CA 1
ATOM 880 C C . ILE A 1 106 ? 3.635 8.237 -7.407 1.00 97.31 106 ILE A C 1
ATOM 882 O O . ILE A 1 106 ? 2.644 8.341 -8.132 1.00 97.31 106 ILE A O 1
ATOM 886 N N . LYS A 1 107 ? 4.621 9.145 -7.401 1.00 97.19 107 LYS A N 1
ATOM 887 C CA . LYS A 1 107 ? 4.591 10.363 -8.220 1.00 97.19 107 LYS A CA 1
ATOM 888 C C . LYS A 1 107 ? 4.529 10.044 -9.712 1.00 97.19 107 LYS A C 1
ATOM 890 O O . LYS A 1 107 ? 3.729 10.637 -10.427 1.00 97.19 107 LYS A O 1
ATOM 895 N N . TYR A 1 108 ? 5.338 9.093 -10.181 1.00 97.00 108 TYR A N 1
ATOM 896 C CA . TYR A 1 108 ? 5.357 8.705 -11.593 1.00 97.00 108 TYR A CA 1
ATOM 897 C C . TYR A 1 108 ? 4.013 8.122 -12.060 1.00 97.00 108 TYR A C 1
ATOM 899 O O . TYR A 1 108 ? 3.589 8.360 -13.186 1.00 97.00 108 TYR A O 1
ATOM 907 N N . ASN A 1 109 ? 3.297 7.411 -11.185 1.00 96.62 109 ASN A N 1
ATOM 908 C CA . ASN A 1 109 ? 1.964 6.889 -11.493 1.00 96.62 109 ASN A CA 1
ATOM 909 C C . ASN A 1 109 ? 0.847 7.948 -11.431 1.00 96.62 109 ASN A C 1
ATOM 911 O O . ASN A 1 109 ? -0.306 7.592 -11.684 1.00 96.62 109 ASN A O 1
ATOM 915 N N . GLY A 1 110 ? 1.153 9.215 -11.129 1.00 96.94 110 GLY A N 1
ATOM 916 C CA . GLY A 1 110 ? 0.199 10.330 -11.178 1.00 96.94 110 GLY A CA 1
ATOM 917 C C . GLY A 1 110 ? -0.629 10.532 -9.908 1.00 96.94 110 GLY A C 1
ATOM 918 O O . GLY A 1 110 ? -1.741 11.038 -9.991 1.00 96.94 110 GLY A O 1
ATOM 919 N N . TYR A 1 111 ? -0.127 10.102 -8.750 1.00 97.50 111 TYR A N 1
ATOM 920 C CA . TYR A 1 111 ? -0.730 10.432 -7.457 1.00 97.50 111 TYR A CA 1
ATOM 921 C C . TYR A 1 111 ? -0.228 11.798 -6.986 1.00 97.50 111 TYR A C 1
ATOM 923 O O . TYR A 1 111 ? 0.953 12.113 -7.139 1.00 97.50 111 TYR A O 1
ATOM 931 N N . GLU A 1 112 ? -1.116 12.593 -6.396 1.00 96.19 112 GLU A N 1
ATOM 932 C CA . GLU A 1 112 ? -0.816 13.987 -6.035 1.00 96.19 112 GLU A CA 1
ATOM 933 C C . GLU A 1 112 ? -0.522 14.135 -4.534 1.00 96.19 112 GLU A C 1
ATOM 935 O O . GLU A 1 112 ? 0.426 14.815 -4.136 1.00 96.19 112 GLU A O 1
ATOM 940 N N . ASN A 1 113 ? -1.265 13.418 -3.688 1.00 97.31 113 ASN A N 1
ATOM 941 C CA . ASN A 1 113 ? -1.172 13.532 -2.236 1.00 97.31 113 ASN A CA 1
ATOM 942 C C . ASN A 1 113 ? -0.123 12.588 -1.628 1.00 97.31 113 ASN A C 1
ATOM 944 O O . ASN A 1 113 ? -0.436 11.554 -1.033 1.00 97.31 113 ASN A O 1
ATOM 948 N N . ILE A 1 114 ? 1.150 12.958 -1.764 1.00 97.62 114 ILE A N 1
ATOM 949 C CA . ILE A 1 114 ? 2.298 12.137 -1.358 1.00 97.62 114 ILE A CA 1
ATOM 950 C C . ILE A 1 114 ? 2.989 12.732 -0.129 1.00 97.62 114 ILE A C 1
ATOM 952 O O . ILE A 1 114 ? 3.381 13.898 -0.130 1.00 97.62 114 ILE A O 1
ATOM 956 N N . LYS A 1 115 ? 3.222 11.910 0.898 1.00 97.81 115 LYS A N 1
ATOM 957 C CA . LYS A 1 115 ? 3.920 12.302 2.127 1.00 97.81 115 LYS A CA 1
ATOM 958 C C . LYS A 1 115 ? 5.083 11.355 2.428 1.00 97.81 115 LYS A C 1
ATOM 960 O O . LYS A 1 115 ? 4.906 10.146 2.605 1.00 97.81 115 LYS A O 1
ATOM 965 N N . LYS A 1 116 ? 6.290 11.924 2.492 1.00 97.44 116 LYS A N 1
ATOM 966 C CA . LYS A 1 116 ? 7.471 11.244 3.035 1.00 97.44 116 LYS A CA 1
ATOM 967 C C . LYS A 1 116 ? 7.379 11.261 4.550 1.00 97.44 116 LYS A C 1
ATOM 969 O O . LYS A 1 116 ? 7.209 12.344 5.095 1.00 97.44 116 LYS A O 1
ATOM 974 N N . VAL A 1 117 ? 7.511 10.100 5.190 1.00 97.06 117 VAL A N 1
ATOM 975 C CA . VAL A 1 117 ? 7.253 9.991 6.632 1.00 97.06 117 VAL A CA 1
ATOM 976 C C . VAL A 1 117 ? 8.291 9.203 7.423 1.00 97.06 117 VAL A C 1
ATOM 978 O O . VAL A 1 117 ? 8.879 8.252 6.905 1.00 97.06 117 VAL A O 1
ATOM 981 N N . ASP A 1 118 ? 8.454 9.535 8.706 1.00 96.25 118 ASP A N 1
ATOM 982 C CA . ASP A 1 118 ? 9.003 8.628 9.728 1.00 96.25 118 ASP A CA 1
ATOM 983 C C . ASP A 1 118 ? 7.867 8.038 10.576 1.00 96.25 118 ASP A C 1
ATOM 985 O O . ASP A 1 118 ? 7.318 8.686 11.472 1.00 96.25 118 ASP A O 1
ATOM 989 N N . TYR A 1 119 ? 7.549 6.762 10.334 1.00 96.19 119 TYR A N 1
ATOM 990 C CA . TYR A 1 119 ? 6.472 6.059 11.035 1.00 96.19 119 TYR A CA 1
ATOM 991 C C . TYR A 1 119 ? 6.601 6.050 12.562 1.00 96.19 119 TYR A C 1
ATOM 993 O O . TYR A 1 119 ? 5.594 5.874 13.247 1.00 96.19 119 TYR A O 1
ATOM 1001 N N . ASN A 1 120 ? 7.803 6.232 13.116 1.00 95.06 120 ASN A N 1
ATOM 1002 C CA . ASN A 1 120 ? 8.013 6.224 14.564 1.00 95.06 120 ASN A CA 1
ATOM 1003 C C . ASN A 1 120 ? 7.743 7.574 15.231 1.00 95.06 120 ASN A C 1
ATOM 1005 O O . ASN A 1 120 ? 7.526 7.601 16.440 1.00 95.06 120 ASN A O 1
ATOM 1009 N N . LYS A 1 121 ? 7.795 8.674 14.474 1.00 94.88 121 LYS A N 1
ATOM 1010 C CA . LYS A 1 121 ? 7.780 10.038 15.027 1.00 94.88 121 LYS A CA 1
ATOM 1011 C C . LYS A 1 121 ? 6.545 10.829 14.634 1.00 94.88 121 LYS A C 1
ATOM 1013 O O . LYS A 1 121 ? 6.144 11.733 15.359 1.00 94.88 121 LYS A O 1
ATOM 1018 N N . GLU A 1 122 ? 5.950 10.506 13.494 1.00 93.69 122 GLU A N 1
ATOM 1019 C CA . GLU A 1 122 ? 4.884 11.327 12.942 1.00 93.69 122 GLU A CA 1
ATOM 1020 C C . GLU A 1 122 ? 3.512 11.046 13.546 1.00 93.69 122 GLU A C 1
ATOM 1022 O O . GLU A 1 122 ? 3.188 9.926 13.960 1.00 93.69 122 GLU A O 1
ATOM 1027 N N . LYS A 1 123 ? 2.700 12.106 13.557 1.00 95.69 123 LYS A N 1
ATOM 1028 C CA . LYS A 1 123 ? 1.255 12.047 13.758 1.00 95.69 123 LYS A CA 1
ATOM 1029 C C . LYS A 1 123 ? 0.586 12.023 12.390 1.00 95.69 123 LYS A C 1
ATOM 1031 O O . LYS A 1 123 ? 0.798 12.925 11.582 1.00 95.69 123 LYS A O 1
ATOM 1036 N N . PHE A 1 124 ? -0.210 10.994 12.144 1.00 96.44 124 PHE A N 1
ATOM 1037 C CA . PHE A 1 124 ? -0.904 10.810 10.878 1.00 96.44 124 PHE A CA 1
ATOM 1038 C C . PHE A 1 124 ? -2.270 11.486 10.914 1.00 96.44 124 PHE A C 1
ATOM 1040 O O . PHE A 1 124 ? -2.977 11.448 11.919 1.00 96.44 124 PHE A O 1
ATOM 1047 N N . PHE A 1 125 ? -2.637 12.096 9.792 1.00 94.25 125 PHE A N 1
ATOM 1048 C CA . PHE A 1 125 ? -4.001 12.543 9.557 1.00 94.25 125 PHE A CA 1
ATOM 1049 C C . PHE A 1 125 ? -4.797 11.375 8.981 1.00 94.25 125 PHE A C 1
ATOM 1051 O O . PHE A 1 125 ? -4.346 10.783 7.999 1.00 94.25 125 PHE A O 1
ATOM 1058 N N . PHE A 1 126 ? -5.949 11.077 9.586 1.00 96.19 126 PHE A N 1
ATOM 1059 C CA . PHE A 1 126 ? -6.853 10.018 9.151 1.00 96.19 126 PHE A CA 1
ATOM 1060 C C . PHE A 1 126 ? -8.162 10.596 8.620 1.00 96.19 126 PHE A C 1
ATOM 1062 O O . PHE A 1 126 ? -8.805 11.398 9.293 1.00 96.19 126 PHE A O 1
ATOM 1069 N N . THR A 1 127 ? -8.556 10.159 7.426 1.00 94.44 127 THR A N 1
ATOM 1070 C CA . THR A 1 127 ? -9.898 10.356 6.862 1.00 94.44 127 THR A CA 1
ATOM 1071 C C . THR A 1 127 ? -10.788 9.142 7.148 1.00 94.44 127 THR A C 1
ATOM 1073 O O . THR A 1 127 ? -10.340 8.149 7.724 1.00 94.44 127 THR A O 1
ATOM 1076 N N . ASN A 1 128 ? -12.045 9.197 6.700 1.00 94.25 128 ASN A N 1
ATOM 1077 C CA . ASN A 1 128 ? -12.962 8.053 6.730 1.00 94.25 128 ASN A CA 1
ATOM 1078 C C . ASN A 1 128 ? -12.673 7.004 5.636 1.00 94.25 128 ASN A C 1
ATOM 1080 O O . ASN A 1 128 ? -13.397 6.012 5.551 1.00 94.25 128 ASN A O 1
ATOM 1084 N N . ASP A 1 129 ? -11.642 7.213 4.810 1.00 96.81 129 ASP A N 1
ATOM 1085 C CA . ASP A 1 129 ? -11.257 6.273 3.760 1.00 96.81 129 ASP A CA 1
ATOM 1086 C C . ASP A 1 129 ? -10.641 4.995 4.331 1.00 96.81 129 ASP A C 1
ATOM 1088 O O . ASP A 1 129 ? -9.992 5.007 5.384 1.00 96.81 129 ASP A O 1
ATOM 1092 N N . ASP A 1 130 ? -10.775 3.897 3.587 1.00 98.06 130 ASP A N 1
ATOM 1093 C CA . ASP A 1 130 ? -10.135 2.633 3.929 1.00 98.06 130 ASP A CA 1
ATOM 1094 C C . ASP A 1 130 ? -8.607 2.785 3.989 1.00 98.06 130 ASP A C 1
ATOM 1096 O O . ASP A 1 130 ? -7.976 3.413 3.131 1.00 98.06 130 ASP A O 1
ATOM 1100 N N . ILE A 1 131 ? -7.986 2.150 4.984 1.00 98.44 131 ILE A N 1
ATOM 1101 C CA . ILE A 1 131 ? -6.526 2.089 5.100 1.00 98.44 131 ILE A CA 1
ATOM 1102 C C . ILE A 1 131 ? -5.999 0.813 4.450 1.00 98.44 131 ILE A C 1
ATOM 1104 O O . ILE A 1 131 ? -6.470 -0.286 4.750 1.00 98.44 131 ILE A O 1
ATOM 1108 N N . VAL A 1 132 ? -4.933 0.934 3.654 1.00 98.56 132 VAL A N 1
ATOM 1109 C CA . VAL A 1 132 ? -4.156 -0.214 3.163 1.00 98.56 132 VAL A CA 1
ATOM 1110 C C . VAL A 1 132 ? -2.721 -0.134 3.680 1.00 98.56 132 VAL A C 1
ATOM 1112 O O . VAL A 1 132 ? -1.954 0.752 3.300 1.00 98.56 132 VAL A O 1
ATOM 1115 N N . LEU A 1 133 ? -2.339 -1.091 4.528 1.00 98.12 133 LEU A N 1
ATOM 1116 C CA . LEU A 1 133 ? -0.986 -1.223 5.069 1.00 98.12 133 LEU A CA 1
ATOM 1117 C C . LEU A 1 133 ? -0.208 -2.290 4.296 1.00 98.12 133 LEU A C 1
ATOM 1119 O O . LEU A 1 133 ? -0.583 -3.462 4.308 1.00 98.12 133 LEU A O 1
ATOM 1123 N N . ASN A 1 134 ? 0.907 -1.904 3.678 1.00 96.56 134 ASN A N 1
ATOM 1124 C CA . ASN A 1 134 ? 1.861 -2.820 3.051 1.00 96.56 134 ASN A CA 1
ATOM 1125 C C . ASN A 1 134 ? 3.284 -2.491 3.523 1.00 96.56 134 ASN A C 1
ATOM 1127 O O . ASN A 1 134 ? 4.108 -1.926 2.801 1.00 96.56 134 ASN A O 1
ATOM 1131 N N . LEU A 1 135 ? 3.537 -2.806 4.792 1.00 94.25 135 LEU A N 1
ATOM 1132 C CA . LEU A 1 135 ? 4.805 -2.567 5.476 1.00 94.25 135 LEU A CA 1
ATOM 1133 C C . LEU A 1 135 ? 5.491 -3.899 5.760 1.00 94.25 135 LEU A C 1
ATOM 1135 O O . LEU A 1 135 ? 4.821 -4.880 6.083 1.00 94.25 135 LEU A O 1
ATOM 1139 N N . SER A 1 136 ? 6.827 -3.918 5.713 1.00 89.12 136 SER A N 1
ATOM 1140 C CA . SER A 1 136 ? 7.610 -5.107 6.070 1.00 89.12 136 SER A CA 1
ATOM 1141 C C . SER A 1 136 ? 7.250 -5.571 7.483 1.00 89.12 136 SER A C 1
ATOM 1143 O O . SER A 1 136 ? 6.683 -6.647 7.659 1.00 89.12 136 SER A O 1
ATOM 1145 N N . LYS A 1 137 ? 7.474 -4.717 8.485 1.00 92.44 137 LYS A N 1
ATOM 1146 C CA . LYS A 1 137 ? 7.019 -4.883 9.875 1.00 92.44 137 LYS A CA 1
ATOM 1147 C C . LYS A 1 137 ? 5.937 -3.859 10.186 1.00 92.44 137 LYS A C 1
ATOM 1149 O O . LYS A 1 137 ? 6.037 -2.709 9.757 1.00 92.44 137 LYS A O 1
ATOM 1154 N N . LEU A 1 138 ? 4.934 -4.245 10.973 1.00 94.56 138 LEU A N 1
ATOM 1155 C CA . LEU A 1 138 ? 3.896 -3.300 11.384 1.00 94.56 138 LEU A CA 1
ATOM 1156 C C . LEU A 1 138 ? 4.501 -2.258 12.320 1.00 94.56 138 LEU A C 1
ATOM 1158 O O . LEU A 1 138 ? 5.223 -2.598 13.255 1.00 94.56 138 LEU A O 1
ATOM 1162 N N . ASN A 1 139 ? 4.231 -0.979 12.093 1.00 96.38 139 ASN A N 1
ATOM 1163 C CA . ASN A 1 139 ? 4.730 0.059 12.984 1.00 96.38 139 ASN A CA 1
ATOM 1164 C C . ASN A 1 139 ? 3.777 0.239 14.179 1.00 96.38 139 ASN A C 1
ATOM 1166 O O . ASN A 1 139 ? 2.587 0.467 13.996 1.00 96.38 139 ASN A O 1
ATOM 1170 N N . GLN A 1 140 ? 4.293 0.144 15.408 1.00 96.62 140 GLN A N 1
ATOM 1171 C CA . GLN A 1 140 ? 3.461 0.221 16.612 1.00 96.62 140 GLN A CA 1
ATOM 1172 C C . GLN A 1 140 ? 2.818 1.601 16.816 1.00 96.62 140 GLN A C 1
ATOM 1174 O O . GLN A 1 140 ? 1.674 1.661 17.261 1.00 96.62 140 GLN A O 1
ATOM 1179 N N . ASN A 1 141 ? 3.529 2.689 16.499 1.00 97.06 141 ASN A N 1
ATOM 1180 C CA . ASN A 1 141 ? 2.995 4.049 16.584 1.00 97.06 141 ASN A CA 1
ATOM 1181 C C . ASN A 1 141 ? 1.823 4.220 15.606 1.00 97.06 141 ASN A C 1
ATOM 1183 O O . ASN A 1 141 ? 0.735 4.608 16.021 1.00 97.06 141 ASN A O 1
ATOM 1187 N N . LEU A 1 142 ? 2.004 3.802 14.349 1.00 97.56 142 LEU A N 1
ATOM 1188 C CA . LEU A 1 142 ? 0.940 3.825 13.343 1.00 97.56 142 LEU A CA 1
ATOM 1189 C C . LEU A 1 142 ? -0.290 3.014 13.781 1.00 97.56 142 LEU A C 1
ATOM 1191 O O . LEU A 1 142 ? -1.399 3.534 13.758 1.00 97.56 142 LEU A O 1
ATOM 1195 N N . ILE A 1 143 ? -0.104 1.766 14.226 1.00 97.88 143 ILE A N 1
ATOM 1196 C CA . ILE A 1 143 ? -1.220 0.904 14.650 1.00 97.88 143 ILE A CA 1
ATOM 1197 C C . ILE A 1 143 ? -2.003 1.519 15.819 1.00 97.88 143 ILE A C 1
ATOM 1199 O O . ILE A 1 143 ? -3.231 1.504 15.799 1.00 97.88 143 ILE A O 1
ATOM 1203 N N . LYS A 1 144 ? -1.315 2.094 16.815 1.00 97.69 144 LYS A N 1
ATOM 1204 C CA . LYS A 1 144 ? -1.973 2.779 17.939 1.00 97.69 144 LYS A CA 1
ATOM 1205 C C . LYS A 1 144 ? -2.783 3.988 17.478 1.00 97.69 144 LYS A C 1
ATOM 1207 O O . LYS A 1 144 ? -3.893 4.186 17.956 1.00 97.69 144 LYS A O 1
ATOM 1212 N N . GLN A 1 145 ? -2.238 4.788 16.562 1.00 98.06 145 GLN A N 1
ATOM 1213 C CA . GLN A 1 145 ? -2.949 5.954 16.045 1.00 98.06 145 GLN A CA 1
ATOM 1214 C C . GLN A 1 145 ? -4.172 5.552 15.215 1.00 98.06 145 GLN A C 1
ATOM 1216 O O . GLN A 1 145 ? -5.233 6.136 15.397 1.00 98.06 145 GLN A O 1
ATOM 1221 N N . ILE A 1 146 ? -4.061 4.505 14.390 1.00 97.81 146 ILE A N 1
ATOM 1222 C CA . ILE A 1 146 ? -5.204 3.964 13.647 1.00 97.81 146 ILE A CA 1
ATOM 1223 C C . ILE A 1 146 ? -6.292 3.457 14.606 1.00 97.81 146 ILE A C 1
ATOM 1225 O O . ILE A 1 146 ? -7.465 3.751 14.394 1.00 97.81 146 ILE A O 1
ATOM 1229 N N . ASN A 1 147 ? -5.922 2.739 15.675 1.00 97.75 147 ASN A N 1
ATOM 1230 C CA . ASN A 1 147 ? -6.883 2.258 16.676 1.00 97.75 147 ASN A CA 1
ATOM 1231 C C . ASN A 1 147 ? -7.728 3.388 17.286 1.00 97.75 147 ASN A C 1
ATOM 1233 O O . ASN A 1 147 ? -8.882 3.174 17.642 1.00 97.75 147 ASN A O 1
ATOM 1237 N N . ASN A 1 148 ? -7.145 4.581 17.391 1.00 96.75 148 ASN A N 1
ATOM 1238 C CA . ASN A 1 148 ? -7.767 5.765 17.975 1.00 96.75 148 ASN A CA 1
ATOM 1239 C C . ASN A 1 148 ? -8.290 6.748 16.909 1.00 96.75 148 ASN A C 1
ATOM 1241 O O . ASN A 1 148 ? -8.510 7.918 17.212 1.00 96.75 148 ASN A O 1
ATOM 1245 N N . SER A 1 149 ? -8.436 6.300 15.659 1.00 96.19 149 SER A N 1
ATOM 1246 C CA . SER A 1 149 ? -8.931 7.113 14.543 1.00 96.19 149 SER A CA 1
ATOM 1247 C C . SER A 1 149 ? -10.408 6.832 14.241 1.00 96.19 149 SER A C 1
ATOM 1249 O O . SER A 1 149 ? -10.995 5.895 14.775 1.00 96.19 149 SER A O 1
ATOM 1251 N N . CYS A 1 150 ? -11.001 7.625 13.346 1.00 93.00 150 CYS A N 1
ATOM 1252 C CA . CYS A 1 150 ? -12.362 7.429 12.833 1.00 93.00 150 CYS A CA 1
ATOM 1253 C C . CYS A 1 150 ? -12.460 6.393 11.695 1.00 93.00 150 CYS A C 1
ATOM 1255 O O . CYS A 1 150 ? -13.523 6.220 11.102 1.00 93.00 150 CYS A O 1
ATOM 1257 N N . VAL A 1 151 ? -11.355 5.729 11.349 1.00 96.06 151 VAL A N 1
ATOM 1258 C CA . VAL A 1 151 ? -11.291 4.802 10.215 1.00 96.06 151 VAL A CA 1
ATOM 1259 C C . VAL A 1 151 ? -12.119 3.556 10.505 1.00 96.06 151 VAL A C 1
ATOM 1261 O O . VAL A 1 151 ? -11.936 2.894 11.520 1.00 96.06 151 VAL A O 1
ATOM 1264 N N . ASN A 1 152 ? -12.968 3.174 9.554 1.00 93.88 152 ASN A N 1
ATOM 1265 C CA . ASN A 1 152 ? -13.854 2.018 9.713 1.00 93.88 152 ASN A CA 1
ATOM 1266 C C . ASN A 1 152 ? -13.238 0.696 9.236 1.00 93.88 152 ASN A C 1
ATOM 1268 O O . ASN A 1 152 ? -13.711 -0.381 9.602 1.00 93.88 152 ASN A O 1
ATOM 1272 N N . ARG A 1 153 ? -12.203 0.746 8.388 1.00 97.25 153 ARG A N 1
ATOM 1273 C CA . ARG A 1 153 ? -11.611 -0.451 7.784 1.00 97.25 153 ARG A CA 1
ATOM 1274 C C . ARG A 1 153 ? -10.121 -0.296 7.538 1.00 97.25 153 ARG A C 1
ATOM 1276 O O . ARG A 1 153 ? -9.648 0.701 7.003 1.00 97.25 153 ARG A O 1
ATOM 1283 N N . ILE A 1 154 ? -9.400 -1.360 7.867 1.00 98.06 154 ILE A N 1
ATOM 1284 C CA . ILE A 1 154 ? -7.972 -1.499 7.611 1.00 98.06 154 ILE A CA 1
ATOM 1285 C C . ILE A 1 154 ? -7.758 -2.830 6.905 1.00 98.06 154 ILE A C 1
ATOM 1287 O O . ILE A 1 154 ? -8.264 -3.866 7.340 1.00 98.06 154 ILE A O 1
ATOM 1291 N N . ILE A 1 155 ? -6.966 -2.812 5.843 1.00 98.31 155 ILE A N 1
ATOM 1292 C CA . ILE A 1 155 ? -6.483 -4.001 5.153 1.00 98.31 155 ILE A CA 1
ATOM 1293 C C . ILE A 1 155 ? -4.975 -4.067 5.370 1.00 98.31 155 ILE A C 1
ATOM 1295 O O . ILE A 1 155 ? -4.250 -3.124 5.055 1.00 98.31 155 ILE A O 1
ATOM 1299 N N . ILE A 1 156 ? -4.494 -5.176 5.932 1.00 97.62 156 ILE A N 1
ATOM 1300 C CA . ILE A 1 156 ? -3.088 -5.350 6.305 1.00 97.62 156 ILE A CA 1
ATOM 1301 C C . ILE A 1 156 ? -2.469 -6.466 5.469 1.00 97.62 156 ILE A C 1
ATOM 1303 O O . ILE A 1 156 ? -2.861 -7.624 5.582 1.00 97.62 156 ILE A O 1
ATOM 1307 N N . ILE A 1 157 ? -1.461 -6.118 4.673 1.00 96.06 157 ILE A N 1
ATOM 1308 C CA . ILE A 1 157 ? -0.617 -7.050 3.926 1.00 96.06 157 ILE A CA 1
ATOM 1309 C C . ILE A 1 157 ? 0.706 -7.160 4.686 1.00 96.06 157 ILE A C 1
ATOM 1311 O O . ILE A 1 157 ? 1.435 -6.175 4.821 1.00 96.06 157 ILE A O 1
ATOM 1315 N N . ASN A 1 158 ? 1.021 -8.341 5.222 1.00 93.62 158 ASN A N 1
ATOM 1316 C CA . ASN A 1 158 ? 2.239 -8.536 6.005 1.00 93.62 158 ASN A CA 1
ATOM 1317 C C . ASN A 1 158 ? 2.811 -9.952 5.851 1.00 93.62 158 ASN A C 1
ATOM 1319 O O . ASN A 1 158 ? 2.069 -10.930 5.855 1.00 93.62 158 ASN A O 1
ATOM 1323 N N . CYS A 1 159 ? 4.138 -10.063 5.756 1.00 90.38 159 CYS A N 1
ATOM 1324 C CA . CYS A 1 159 ? 4.843 -11.345 5.651 1.00 90.38 159 CYS A CA 1
ATOM 1325 C C . CYS A 1 159 ? 5.544 -11.780 6.954 1.00 90.38 159 CYS A C 1
ATOM 1327 O O . CYS A 1 159 ? 6.049 -12.899 7.044 1.00 90.38 159 CYS A O 1
ATOM 1329 N N . HIS A 1 160 ? 5.565 -10.939 7.994 1.00 92.75 160 HIS A N 1
ATOM 1330 C CA . HIS A 1 160 ? 6.183 -11.237 9.287 1.00 92.75 160 HIS A CA 1
ATOM 1331 C C . HIS A 1 160 ? 5.145 -11.710 10.311 1.00 92.75 160 HIS A C 1
ATOM 1333 O O . HIS A 1 160 ? 4.750 -10.984 11.220 1.00 92.75 160 HIS A O 1
ATOM 1339 N N . HIS A 1 161 ? 4.764 -12.984 10.212 1.00 91.94 161 HIS A N 1
ATOM 1340 C CA . HIS A 1 161 ? 3.691 -13.599 11.003 1.00 91.94 161 HIS A CA 1
ATOM 1341 C C . HIS A 1 161 ? 3.758 -13.331 12.521 1.00 91.94 161 HIS A C 1
ATOM 1343 O O . HIS A 1 161 ? 2.769 -12.923 13.126 1.00 91.94 161 HIS A O 1
ATOM 1349 N N . LYS A 1 162 ? 4.928 -13.520 13.151 1.00 93.88 162 LYS A N 1
ATOM 1350 C CA . LYS A 1 162 ? 5.104 -13.276 14.597 1.00 93.88 162 LYS A CA 1
ATOM 1351 C C . LYS A 1 162 ? 4.920 -11.798 14.963 1.00 93.88 162 LYS A C 1
ATOM 1353 O O . LYS A 1 162 ? 4.304 -11.489 15.981 1.00 93.88 162 LYS A O 1
ATOM 1358 N N . ASP A 1 163 ? 5.448 -10.894 14.136 1.00 93.75 163 ASP A N 1
ATOM 1359 C CA . ASP A 1 163 ? 5.327 -9.445 14.336 1.00 93.75 163 ASP A CA 1
ATOM 1360 C C . ASP A 1 163 ? 3.873 -8.990 14.187 1.00 93.75 163 ASP A C 1
ATOM 1362 O O . ASP A 1 163 ? 3.366 -8.252 15.034 1.00 93.75 163 ASP A O 1
ATOM 1366 N N . PHE A 1 164 ? 3.194 -9.512 13.161 1.00 94.81 164 PHE A N 1
ATOM 1367 C CA . PHE A 1 164 ? 1.778 -9.295 12.911 1.00 94.81 164 PHE A CA 1
ATOM 1368 C C . PHE A 1 164 ? 0.944 -9.659 14.143 1.00 94.81 164 PHE A C 1
ATOM 1370 O O . PHE A 1 164 ? 0.344 -8.774 14.751 1.00 94.81 164 PHE A O 1
ATOM 1377 N N . TRP A 1 165 ? 0.975 -10.918 14.595 1.00 94.50 165 TRP A N 1
ATOM 1378 C CA . TRP A 1 165 ? 0.129 -11.358 15.715 1.00 94.50 165 TRP A CA 1
ATOM 1379 C C . TRP A 1 165 ? 0.417 -10.652 17.029 1.00 94.50 165 TRP A C 1
ATOM 1381 O O . TRP A 1 165 ? -0.487 -10.484 17.847 1.00 94.50 165 TRP A O 1
ATOM 1391 N N . LYS A 1 166 ? 1.661 -10.219 17.245 1.00 95.56 166 LYS A N 1
ATOM 1392 C CA . LYS A 1 166 ? 2.001 -9.413 18.415 1.00 95.56 166 LYS A CA 1
ATOM 1393 C C . LYS A 1 166 ? 1.334 -8.038 18.354 1.00 95.56 166 LYS A C 1
ATOM 1395 O O . LYS A 1 166 ? 0.822 -7.573 19.368 1.00 95.56 166 LYS A O 1
ATOM 1400 N N . LYS A 1 167 ? 1.351 -7.384 17.190 1.00 96.00 167 LYS A N 1
ATOM 1401 C CA . LYS A 1 167 ? 0.943 -5.980 17.041 1.00 96.00 167 LYS A CA 1
ATOM 1402 C C . LYS A 1 167 ? -0.531 -5.790 16.718 1.00 96.00 167 LYS A C 1
ATOM 1404 O O . LYS A 1 167 ? -1.075 -4.773 17.134 1.00 96.00 167 LYS A O 1
ATOM 1409 N N . ILE A 1 168 ? -1.204 -6.746 16.069 1.00 95.62 168 ILE A N 1
ATOM 1410 C CA . ILE A 1 168 ? -2.648 -6.604 15.804 1.00 95.62 168 ILE A CA 1
ATOM 1411 C C . ILE A 1 168 ? -3.473 -6.567 17.090 1.00 95.62 168 ILE A C 1
ATOM 1413 O O . ILE A 1 168 ? -4.551 -5.993 17.093 1.00 95.62 168 ILE A O 1
ATOM 1417 N N . LYS A 1 169 ? -2.945 -7.095 18.205 1.00 96.00 169 LYS A N 1
ATOM 1418 C CA . LYS A 1 169 ? -3.575 -7.003 19.534 1.00 96.00 169 LYS A CA 1
ATOM 1419 C C . LYS A 1 169 ? -3.781 -5.562 20.017 1.00 96.00 169 LYS A C 1
ATOM 1421 O O . LYS A 1 169 ? -4.538 -5.345 20.950 1.00 96.00 169 LYS A O 1
ATOM 1426 N N . LEU A 1 170 ? -3.098 -4.592 19.407 1.00 97.12 170 LEU A N 1
ATOM 1427 C CA . LEU A 1 170 ? -3.263 -3.167 19.697 1.00 97.12 170 LEU A CA 1
ATOM 1428 C C . LEU A 1 170 ? -4.478 -2.549 18.989 1.00 97.12 170 LEU A C 1
ATOM 1430 O O . LEU A 1 170 ? -4.850 -1.430 19.322 1.00 97.12 170 LEU A O 1
ATOM 1434 N N . LEU A 1 171 ? -5.072 -3.247 18.017 1.00 97.12 171 LEU A N 1
ATOM 1435 C CA . LEU A 1 171 ? -6.288 -2.826 17.321 1.00 97.12 171 LEU A CA 1
ATOM 1436 C C . LEU A 1 171 ? -7.532 -3.285 18.099 1.00 97.12 171 LEU A C 1
ATOM 1438 O O . LEU A 1 171 ? -8.331 -4.070 17.598 1.00 97.12 171 LEU A O 1
ATOM 1442 N N . THR A 1 172 ? -7.679 -2.837 19.346 1.00 97.38 172 THR A N 1
ATOM 1443 C CA . THR A 1 172 ? -8.788 -3.230 20.233 1.00 97.38 172 THR A CA 1
ATOM 1444 C C . THR A 1 172 ? -10.155 -2.752 19.745 1.00 97.38 172 THR A C 1
ATOM 1446 O O . THR A 1 172 ? -11.160 -3.377 20.064 1.00 97.38 172 THR A O 1
ATOM 1449 N N . ASN A 1 173 ? -10.193 -1.676 18.955 1.00 97.25 173 ASN A N 1
ATOM 1450 C CA . ASN A 1 173 ? -11.422 -1.103 18.401 1.00 97.25 173 ASN A CA 1
ATOM 1451 C C . ASN A 1 173 ? -11.815 -1.726 17.051 1.00 97.25 173 ASN A C 1
ATOM 1453 O O . ASN A 1 173 ? -12.830 -1.354 16.469 1.00 97.25 173 ASN A O 1
ATOM 1457 N N . PHE A 1 174 ? -11.026 -2.680 16.545 1.00 97.12 174 PHE A N 1
ATOM 1458 C CA . PHE A 1 174 ? -11.285 -3.361 15.280 1.00 97.12 174 PHE A CA 1
ATOM 1459 C C . PHE A 1 174 ? -11.560 -4.846 15.503 1.00 97.12 174 PHE A C 1
ATOM 1461 O O . PHE A 1 174 ? -10.961 -5.504 16.351 1.00 97.12 174 PHE A O 1
ATOM 1468 N N . LYS A 1 175 ? -12.431 -5.406 14.661 1.00 95.69 175 LYS A N 1
ATOM 1469 C CA . LYS A 1 175 ? -12.700 -6.845 14.604 1.00 95.69 175 LYS A CA 1
ATOM 1470 C C . LYS A 1 175 ? -12.145 -7.430 13.310 1.00 95.69 175 LYS A C 1
ATOM 1472 O O . LYS A 1 175 ? -12.324 -6.862 12.234 1.00 95.69 175 LYS A O 1
ATOM 1477 N N . LEU A 1 176 ? -11.507 -8.599 13.400 1.00 95.25 176 LEU A N 1
ATOM 1478 C CA . LEU A 1 176 ? -11.075 -9.343 12.218 1.00 95.25 176 LEU A CA 1
ATOM 1479 C C . LEU A 1 176 ? -12.302 -9.783 11.407 1.00 95.25 176 LEU A C 1
ATOM 1481 O O . LEU A 1 176 ? -13.111 -10.573 11.888 1.00 95.25 176 LEU A O 1
ATOM 1485 N N . MET A 1 177 ? -12.419 -9.287 10.174 1.00 94.00 177 MET A N 1
ATOM 1486 C CA . MET A 1 177 ? -13.504 -9.668 9.263 1.00 94.00 177 MET A CA 1
ATOM 1487 C C . MET A 1 177 ? -13.133 -10.853 8.366 1.00 94.00 177 MET A C 1
ATOM 1489 O O . MET A 1 177 ? -13.951 -11.741 8.152 1.00 94.00 177 MET A O 1
ATOM 1493 N N . LYS A 1 178 ? -11.917 -10.848 7.803 1.00 94.62 178 LYS A N 1
ATOM 1494 C CA . LYS A 1 178 ? -11.425 -11.855 6.850 1.00 94.62 178 LYS A CA 1
ATOM 1495 C C . LYS A 1 178 ? -9.913 -12.028 6.972 1.00 94.62 178 LYS A C 1
ATOM 1497 O O . LYS A 1 178 ? -9.216 -11.081 7.334 1.00 94.62 178 LYS A O 1
ATOM 1502 N N . ARG A 1 179 ? -9.421 -13.220 6.630 1.00 91.50 179 ARG A N 1
ATOM 1503 C CA . ARG A 1 179 ? -7.997 -13.570 6.564 1.00 91.50 179 ARG A CA 1
ATOM 1504 C C . ARG A 1 179 ? -7.776 -14.599 5.454 1.00 91.50 179 ARG A C 1
ATOM 1506 O O . ARG A 1 179 ? -8.528 -15.566 5.396 1.00 91.50 179 ARG A O 1
ATOM 1513 N N . GLU A 1 180 ? -6.730 -14.396 4.659 1.00 86.06 180 GLU A N 1
ATOM 1514 C CA . GLU A 1 180 ? -6.162 -15.367 3.711 1.00 86.06 180 GLU A CA 1
ATOM 1515 C C . GLU A 1 180 ? -4.661 -15.539 3.964 1.00 86.06 180 GLU A C 1
ATOM 1517 O O . GLU A 1 180 ? -4.041 -14.586 4.501 1.00 86.06 180 GLU A O 1
#

Radius of gyration: 17.85 Å; chains: 1; bounding box: 38×38×50 Å

Organism: NCBI:txid408172